Protein AF-A0A6I5NPD9-F1 (afdb_monomer)

Foldseek 3Di:
DDDDDDDDDDDDDPPDDPPPPPPPPQFDWAFAWWWDWDQKIKTWTWGHDPPDPPTFIWIWMAGPVVRDTPDIDGWDWDDDPFAIWTWDDDDNKIWIKGDGLDDFKIFIDINNHTPTMGGIPHHHHHPVPDD

Structure (mmCIF, N/CA/C/O backbone):
data_AF-A0A6I5NPD9-F1
#
_entry.id   AF-A0A6I5NPD9-F1
#
loop_
_atom_site.group_PDB
_a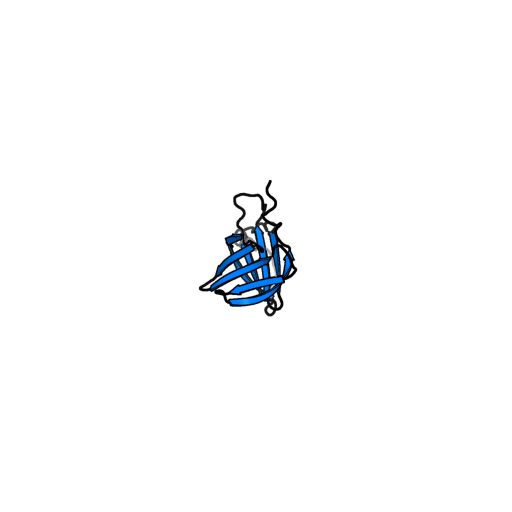tom_site.id
_atom_site.type_symbol
_atom_site.label_atom_id
_atom_site.label_alt_id
_atom_site.label_comp_id
_atom_site.label_asym_id
_atom_site.label_entity_id
_atom_site.label_seq_id
_atom_site.pdbx_PDB_ins_code
_atom_site.Cartn_x
_atom_site.Cartn_y
_atom_site.Cartn_z
_atom_site.occupancy
_atom_site.B_iso_or_equiv
_atom_site.auth_seq_id
_atom_site.auth_comp_id
_atom_site.auth_asym_id
_atom_site.auth_atom_id
_atom_site.pdbx_PDB_model_num
ATOM 1 N N . MET A 1 1 ? -71.960 -24.741 -29.678 1.00 44.25 1 MET A N 1
ATOM 2 C CA . MET A 1 1 ? -70.877 -25.319 -28.854 1.00 44.25 1 MET A CA 1
ATOM 3 C C . MET A 1 1 ? -70.051 -26.253 -29.737 1.00 44.25 1 MET A C 1
ATOM 5 O O . MET A 1 1 ? -70.477 -27.369 -29.977 1.00 44.25 1 MET A O 1
ATOM 9 N N . GLN A 1 2 ? -68.946 -25.762 -30.307 1.00 36.91 2 GLN A N 1
ATOM 10 C CA . GLN A 1 2 ? -67.960 -26.523 -31.093 1.00 36.91 2 GLN A CA 1
ATOM 11 C C . GLN A 1 2 ? -66.615 -25.784 -30.992 1.00 36.91 2 GLN A C 1
ATOM 13 O O . GLN A 1 2 ? -66.562 -24.566 -31.147 1.00 36.91 2 GLN A O 1
ATOM 18 N N . MET A 1 3 ? -65.565 -26.535 -30.664 1.00 39.72 3 MET A N 1
ATOM 19 C CA . MET A 1 3 ? -64.167 -26.103 -30.582 1.00 39.72 3 MET A CA 1
ATOM 20 C C . MET A 1 3 ? -63.555 -25.857 -31.970 1.00 39.72 3 MET A C 1
ATOM 22 O O . MET A 1 3 ? -64.023 -26.425 -32.954 1.00 39.72 3 MET A O 1
ATOM 26 N N . LYS A 1 4 ? -62.391 -25.180 -31.943 1.00 38.72 4 LYS A N 1
ATOM 27 C CA . LYS A 1 4 ? -61.241 -25.193 -32.880 1.00 38.72 4 LYS A CA 1
ATOM 28 C C . LYS A 1 4 ? -61.065 -23.898 -33.687 1.00 38.72 4 LYS A C 1
ATOM 30 O O . LYS A 1 4 ? -61.817 -23.649 -34.613 1.00 38.72 4 LYS A O 1
ATOM 35 N N . LEU A 1 5 ? -59.990 -23.149 -33.423 1.00 41.56 5 LEU A N 1
ATOM 36 C CA . LEU A 1 5 ? -58.728 -23.269 -34.174 1.00 41.56 5 LEU A CA 1
ATOM 37 C C . LEU A 1 5 ? -57.668 -22.316 -33.583 1.00 41.56 5 LEU A C 1
ATOM 39 O O . LEU A 1 5 ? -57.850 -21.106 -33.528 1.00 41.56 5 LEU A O 1
ATOM 43 N N . PHE A 1 6 ? -56.536 -22.881 -33.168 1.00 48.09 6 PHE A N 1
ATOM 44 C CA . PHE A 1 6 ? -55.282 -22.157 -32.971 1.00 48.09 6 PHE A CA 1
ATOM 45 C C . PHE A 1 6 ? -54.817 -21.540 -34.298 1.00 48.09 6 PHE A C 1
ATOM 47 O O . PHE A 1 6 ? -54.840 -22.251 -35.303 1.00 48.09 6 PHE A O 1
ATOM 54 N N . ARG A 1 7 ? -54.247 -20.324 -34.274 1.00 45.12 7 ARG A N 1
ATOM 55 C CA . ARG A 1 7 ? -52.850 -20.034 -34.690 1.00 45.12 7 ARG A CA 1
ATOM 56 C C . ARG A 1 7 ? -52.619 -18.550 -35.011 1.00 45.12 7 ARG A C 1
ATOM 58 O O . ARG A 1 7 ? -53.289 -17.995 -35.868 1.00 45.12 7 ARG A O 1
ATOM 65 N N . LYS A 1 8 ? -51.509 -18.046 -34.449 1.00 41.69 8 LYS A N 1
ATOM 66 C CA . LYS A 1 8 ? -50.652 -16.938 -34.919 1.00 41.69 8 LYS A CA 1
ATOM 67 C C . LYS A 1 8 ? -51.173 -15.510 -34.707 1.00 41.69 8 LYS A C 1
ATOM 69 O O . LYS A 1 8 ? -51.956 -15.015 -35.499 1.00 41.69 8 LYS A O 1
ATOM 74 N N . LEU A 1 9 ? -50.592 -14.819 -33.724 1.00 41.00 9 LEU A N 1
ATOM 75 C CA . LEU A 1 9 ? -49.727 -13.649 -33.951 1.00 41.00 9 LEU A CA 1
ATOM 76 C C . LEU A 1 9 ? -49.083 -13.265 -32.606 1.00 41.00 9 LEU A C 1
ATOM 78 O O . LEU A 1 9 ? -49.677 -12.579 -31.785 1.00 41.00 9 LEU A O 1
ATOM 82 N N . ALA A 1 10 ? -47.879 -13.766 -32.356 1.00 49.56 10 ALA A N 1
ATOM 83 C CA . ALA A 1 10 ? -47.027 -13.309 -31.265 1.00 49.56 10 ALA A CA 1
ATOM 84 C C . ALA A 1 10 ? -45.687 -12.963 -31.899 1.00 49.56 10 ALA A C 1
ATOM 86 O O . ALA A 1 10 ? -44.835 -13.833 -32.043 1.00 49.56 10 ALA A O 1
ATOM 87 N N . ILE A 1 11 ? -45.546 -11.732 -32.383 1.00 48.84 11 ILE A N 1
ATOM 88 C CA . ILE A 1 11 ? -44.248 -11.191 -32.772 1.00 48.84 11 ILE A CA 1
ATOM 89 C C . ILE A 1 11 ? -44.248 -9.706 -32.401 1.00 48.84 11 ILE A C 1
ATOM 91 O O . ILE A 1 11 ? -45.210 -8.995 -32.677 1.00 48.84 11 ILE A O 1
ATOM 95 N N . ILE A 1 12 ? -43.102 -9.277 -31.873 1.00 49.56 12 ILE A N 1
ATOM 96 C CA . ILE A 1 12 ? -42.622 -7.901 -31.713 1.00 49.56 12 ILE A CA 1
ATOM 97 C C . ILE A 1 12 ? -43.030 -7.214 -30.402 1.00 49.56 12 ILE A C 1
ATOM 99 O O . ILE A 1 12 ? -43.936 -6.395 -30.367 1.00 49.56 12 ILE A O 1
ATOM 103 N N . LEU A 1 13 ? -42.273 -7.504 -29.339 1.00 44.19 13 LEU A N 1
ATOM 104 C CA . LEU A 1 13 ? -41.867 -6.540 -28.303 1.00 44.19 13 LEU A CA 1
ATOM 105 C C . LEU A 1 13 ? -40.730 -7.183 -27.500 1.00 44.19 13 LEU A C 1
ATOM 107 O O . LEU A 1 13 ? -40.930 -7.805 -26.465 1.00 44.19 13 LEU A O 1
ATOM 111 N N . GLY A 1 14 ? -39.523 -7.122 -28.050 1.00 46.94 14 GLY A N 1
ATOM 112 C CA . GLY A 1 14 ? -38.351 -7.735 -27.435 1.00 46.94 14 GLY A CA 1
ATOM 113 C C . GLY A 1 14 ? -37.083 -7.266 -28.117 1.00 46.94 14 GLY A C 1
ATOM 114 O O . GLY A 1 14 ? -36.419 -8.063 -28.759 1.00 46.94 14 GLY A O 1
ATOM 115 N N . LEU A 1 15 ? -36.808 -5.962 -28.061 1.00 51.75 15 LEU A N 1
ATOM 116 C CA . LEU A 1 15 ? -35.545 -5.363 -28.507 1.00 51.75 15 LEU A CA 1
ATOM 117 C C . LEU A 1 15 ? -35.443 -3.930 -27.965 1.00 51.75 15 LEU A C 1
ATOM 119 O O . LEU A 1 15 ? -35.607 -2.966 -28.701 1.00 51.75 15 LEU A O 1
ATOM 123 N N . ALA A 1 16 ? -35.232 -3.790 -26.654 1.00 44.03 16 ALA A N 1
ATOM 124 C CA . ALA A 1 16 ? -34.807 -2.519 -26.054 1.00 44.03 16 ALA A CA 1
ATOM 125 C C . ALA A 1 16 ? -34.177 -2.696 -24.656 1.00 44.03 16 ALA A C 1
ATOM 127 O O . ALA A 1 16 ? -34.469 -1.927 -23.754 1.00 44.03 16 ALA A O 1
ATOM 128 N N . CYS A 1 17 ? -33.325 -3.703 -24.439 1.00 46.88 17 CYS A N 1
ATOM 129 C CA . CYS A 1 17 ? -32.517 -3.792 -23.210 1.00 46.88 17 CYS A CA 1
ATOM 130 C C . CYS A 1 17 ? -31.151 -4.418 -23.512 1.00 46.88 17 CYS A C 1
ATOM 132 O O . CYS A 1 17 ? -30.791 -5.443 -22.940 1.00 46.88 17 CYS A O 1
ATOM 134 N N . SER A 1 18 ? -30.392 -3.891 -24.474 1.00 47.38 18 SER A N 1
ATOM 135 C CA . SER A 1 18 ? -29.076 -4.476 -24.783 1.00 47.38 18 SER A CA 1
ATOM 136 C C . SER A 1 18 ? -28.098 -3.472 -25.375 1.00 47.38 18 SER A C 1
ATOM 138 O O . SER A 1 18 ? -27.590 -3.686 -26.467 1.00 47.38 18 SER A O 1
ATOM 140 N N . SER A 1 19 ? -27.814 -2.371 -24.682 1.00 44.66 19 SER A N 1
ATOM 141 C CA . SER A 1 19 ? -26.692 -1.514 -25.097 1.00 44.66 19 SER A CA 1
ATOM 142 C C . SER A 1 19 ? -26.241 -0.552 -24.007 1.00 44.66 19 SER A C 1
ATOM 144 O O . SER A 1 19 ? -26.187 0.644 -24.244 1.00 44.66 19 SER A O 1
ATOM 146 N N . LEU A 1 20 ? -25.927 -1.068 -22.815 1.00 43.66 20 LEU A N 1
ATOM 147 C CA . LEU A 1 20 ? -25.122 -0.364 -21.803 1.00 43.66 20 LEU A CA 1
ATOM 148 C C . LEU A 1 20 ? -24.416 -1.374 -20.882 1.00 43.66 20 LEU A C 1
ATOM 150 O O . LEU A 1 20 ? -24.316 -1.188 -19.678 1.00 43.66 20 LEU A O 1
ATOM 154 N N . VAL A 1 21 ? -23.897 -2.467 -21.448 1.00 47.50 21 VAL A N 1
ATOM 155 C CA . VAL A 1 21 ? -22.772 -3.149 -20.799 1.00 47.50 21 VAL A CA 1
ATOM 156 C C . VAL A 1 21 ? -21.550 -2.348 -21.219 1.00 47.50 21 VAL A C 1
ATOM 158 O O . VAL A 1 21 ? -20.957 -2.597 -22.267 1.00 47.50 21 VAL A O 1
ATOM 161 N N . VAL A 1 22 ? -21.255 -1.292 -20.457 1.00 48.41 22 VAL A N 1
ATOM 162 C CA . VAL A 1 22 ? -19.968 -0.604 -20.536 1.00 48.41 22 VAL A CA 1
ATOM 163 C C . VAL A 1 22 ? -18.924 -1.680 -20.286 1.00 48.41 22 VAL A C 1
ATOM 165 O O . VAL A 1 22 ? -18.833 -2.235 -19.194 1.00 48.41 22 VAL A O 1
ATOM 168 N N . ALA A 1 23 ? -18.207 -2.050 -21.341 1.00 47.34 23 ALA A N 1
ATOM 169 C CA . ALA A 1 23 ? -17.085 -2.956 -21.254 1.00 47.34 23 ALA A CA 1
ATOM 170 C C . ALA A 1 23 ? -16.011 -2.275 -20.399 1.00 47.34 23 ALA A C 1
ATOM 172 O O . ALA A 1 23 ? -15.181 -1.532 -20.922 1.00 47.34 23 ALA A O 1
ATOM 173 N N . ASN A 1 24 ? -16.018 -2.528 -19.090 1.00 47.88 24 ASN A N 1
ATOM 174 C CA . ASN A 1 24 ? -14.799 -2.435 -18.304 1.00 47.88 24 ASN A CA 1
ATOM 175 C C . ASN A 1 24 ? -13.858 -3.476 -18.905 1.00 47.88 24 ASN A C 1
ATOM 177 O O . ASN A 1 24 ? -13.941 -4.664 -18.597 1.00 47.88 24 ASN A O 1
ATOM 181 N N . ARG A 1 25 ? -13.011 -3.048 -19.846 1.00 54.16 25 ARG A N 1
ATOM 182 C CA . ARG A 1 25 ? -11.840 -3.835 -20.213 1.00 54.16 25 ARG A CA 1
ATOM 183 C C . ARG A 1 25 ? -11.054 -3.968 -18.918 1.00 54.16 25 ARG A C 1
ATOM 185 O O . ARG A 1 25 ? -10.566 -2.963 -18.414 1.00 54.16 25 ARG A O 1
ATOM 192 N N . ALA A 1 26 ? -11.028 -5.170 -18.348 1.00 58.88 26 ALA A N 1
ATOM 193 C CA . ALA A 1 26 ? -10.138 -5.475 -17.244 1.00 58.88 26 ALA A CA 1
ATOM 194 C C . ALA A 1 26 ? -8.720 -5.210 -17.758 1.00 58.88 26 ALA A C 1
ATOM 196 O O . ALA A 1 26 ? -8.198 -5.969 -18.576 1.00 58.88 26 ALA A O 1
ATOM 197 N N . ASN A 1 27 ? -8.154 -4.065 -17.385 1.00 69.19 27 ASN A N 1
ATOM 198 C CA . ASN A 1 27 ? -6.742 -3.819 -17.596 1.00 69.19 27 ASN A CA 1
ATOM 199 C C . ASN A 1 27 ? -6.001 -4.726 -16.614 1.00 69.19 27 ASN A C 1
ATOM 201 O O . ASN A 1 27 ? -6.458 -4.915 -15.488 1.00 69.19 27 ASN A O 1
ATOM 205 N N . ALA A 1 28 ? -4.901 -5.331 -17.056 1.00 82.00 28 ALA A N 1
ATOM 206 C CA . ALA A 1 28 ? -4.056 -6.088 -16.146 1.00 82.00 28 ALA A CA 1
ATOM 207 C C . ALA A 1 28 ? -3.561 -5.148 -15.037 1.00 82.00 28 ALA A C 1
ATOM 209 O O . ALA A 1 28 ? -3.115 -4.038 -15.331 1.00 82.00 28 ALA A O 1
ATOM 210 N N . GLU A 1 29 ? -3.673 -5.582 -13.785 1.00 89.25 29 GLU A N 1
ATOM 211 C CA . GLU A 1 29 ? -3.092 -4.881 -12.644 1.00 89.25 29 GLU A CA 1
ATOM 212 C C . GLU A 1 29 ? -1.637 -5.322 -12.492 1.00 89.25 29 GLU A C 1
ATOM 214 O O . GLU A 1 29 ? -1.338 -6.518 -12.462 1.00 89.25 29 GLU A O 1
ATOM 219 N N . PHE A 1 30 ? -0.732 -4.355 -12.385 1.00 90.12 30 PHE A N 1
ATOM 220 C CA . PHE A 1 30 ? 0.682 -4.596 -12.135 1.00 90.12 30 PHE A CA 1
ATOM 221 C C . PHE A 1 30 ? 0.991 -4.213 -10.696 1.00 90.12 30 PHE A C 1
ATOM 223 O O . PHE A 1 30 ? 1.063 -3.028 -10.366 1.00 90.12 30 PHE A O 1
ATOM 230 N N . THR A 1 31 ? 1.142 -5.220 -9.835 1.00 92.44 31 THR A N 1
ATOM 231 C CA . THR A 1 31 ? 1.510 -5.015 -8.432 1.00 92.44 31 THR A CA 1
ATOM 232 C C . THR A 1 31 ? 2.953 -4.547 -8.322 1.00 92.44 31 THR A C 1
ATOM 234 O O . THR A 1 31 ? 3.881 -5.158 -8.845 1.00 92.44 31 THR A O 1
ATOM 237 N N . ILE A 1 32 ? 3.109 -3.451 -7.597 1.00 91.94 32 ILE A N 1
ATOM 238 C CA . ILE A 1 32 ? 4.352 -2.735 -7.341 1.00 91.94 32 ILE A CA 1
ATOM 239 C C . ILE A 1 32 ? 4.860 -3.077 -5.943 1.00 91.94 32 ILE A C 1
ATOM 241 O O . ILE A 1 32 ? 6.045 -3.341 -5.746 1.00 91.94 32 ILE A O 1
ATOM 245 N N . ALA A 1 33 ? 3.949 -3.123 -4.974 1.00 93.69 33 ALA A N 1
ATOM 246 C CA . ALA A 1 33 ? 4.258 -3.530 -3.618 1.00 93.69 33 ALA A CA 1
ATOM 247 C C . ALA A 1 33 ? 3.042 -4.196 -2.971 1.00 93.69 33 ALA A C 1
ATOM 249 O O . ALA A 1 33 ? 1.900 -3.852 -3.281 1.00 93.69 33 ALA A O 1
ATOM 250 N N . TYR A 1 34 ? 3.285 -5.147 -2.074 1.00 95.06 34 TYR A N 1
ATOM 251 C CA . TYR A 1 34 ? 2.224 -5.854 -1.365 1.00 95.06 34 TYR A CA 1
ATOM 252 C C . TYR A 1 34 ? 2.616 -6.094 0.087 1.00 95.06 34 TYR A C 1
ATOM 254 O O . TYR A 1 34 ? 3.721 -6.565 0.358 1.00 95.06 34 TYR A O 1
ATOM 262 N N . CYS A 1 35 ? 1.691 -5.793 0.992 1.00 96.50 35 CYS A N 1
ATOM 263 C CA . CYS A 1 35 ? 1.794 -5.993 2.431 1.00 96.50 35 CYS A CA 1
ATOM 264 C C . CYS A 1 35 ? 0.667 -6.925 2.891 1.00 96.50 35 CYS A C 1
ATOM 266 O O . CYS A 1 35 ? -0.505 -6.586 2.723 1.00 96.50 35 CYS A O 1
ATOM 268 N N . ASP A 1 36 ? 1.026 -8.083 3.447 1.00 95.56 36 ASP A N 1
ATOM 269 C CA . ASP A 1 36 ? 0.105 -9.030 4.081 1.00 95.56 36 ASP A CA 1
ATOM 270 C C . ASP A 1 36 ? 0.176 -8.852 5.600 1.00 95.56 36 ASP A C 1
ATOM 272 O O . ASP A 1 36 ? 1.090 -9.361 6.251 1.00 95.56 36 ASP A O 1
ATOM 276 N N . ALA A 1 37 ? -0.745 -8.076 6.162 1.00 94.44 37 ALA A N 1
ATOM 277 C CA . ALA A 1 37 ? -0.857 -7.882 7.601 1.00 94.44 37 ALA A CA 1
ATOM 278 C C . ALA A 1 37 ? -1.894 -8.832 8.213 1.00 94.44 37 ALA A C 1
ATOM 280 O O . ALA A 1 37 ? -2.543 -9.628 7.522 1.00 94.44 37 ALA A O 1
ATOM 281 N N . GLU A 1 38 ? -1.996 -8.812 9.540 1.00 92.06 38 GLU A N 1
ATOM 282 C CA . GLU A 1 38 ? -2.876 -9.731 10.262 1.00 92.06 38 GLU A CA 1
ATOM 283 C C . GLU A 1 38 ? -4.345 -9.462 9.920 1.00 92.06 38 GLU A C 1
ATOM 285 O O . GLU A 1 38 ? -5.066 -10.379 9.525 1.00 92.06 38 GLU A O 1
ATOM 290 N N . ASN A 1 39 ? -4.767 -8.198 10.008 1.00 94.00 39 ASN A N 1
ATOM 291 C CA . ASN A 1 39 ? -6.164 -7.801 9.827 1.00 94.00 39 ASN A CA 1
ATOM 292 C C . ASN A 1 39 ? -6.422 -7.191 8.448 1.00 94.00 39 ASN A C 1
ATOM 294 O O . ASN A 1 39 ? -7.553 -7.191 7.962 1.00 94.00 39 ASN A O 1
ATOM 298 N N . THR A 1 40 ? -5.373 -6.694 7.797 1.00 95.62 40 THR A N 1
ATOM 299 C CA . THR A 1 40 ? -5.465 -6.029 6.500 1.00 95.62 40 THR A CA 1
ATOM 300 C C . THR A 1 40 ? -4.501 -6.599 5.473 1.00 95.62 40 THR A C 1
ATOM 302 O O . THR A 1 40 ? -3.484 -7.204 5.795 1.00 95.62 40 THR A O 1
ATOM 305 N N . ALA A 1 41 ? -4.806 -6.376 4.200 1.00 95.56 41 ALA A N 1
ATOM 306 C CA . ALA A 1 41 ? -3.818 -6.481 3.137 1.00 95.56 41 ALA A CA 1
ATOM 307 C C . ALA A 1 41 ? -3.791 -5.181 2.337 1.00 95.56 41 ALA A C 1
ATOM 309 O O . ALA A 1 41 ? -4.835 -4.573 2.087 1.00 95.56 41 ALA A O 1
ATOM 310 N N . ALA A 1 42 ? -2.604 -4.759 1.915 1.00 96.38 42 ALA A N 1
ATOM 311 C CA . ALA A 1 42 ? -2.425 -3.567 1.101 1.00 96.38 42 ALA A CA 1
ATOM 312 C C . ALA A 1 42 ? -1.702 -3.918 -0.200 1.00 96.38 42 ALA A C 1
ATOM 314 O O . ALA A 1 42 ? -0.603 -4.470 -0.181 1.00 96.38 42 ALA A O 1
ATOM 315 N N . ASN A 1 43 ? -2.314 -3.573 -1.332 1.00 96.06 43 ASN A N 1
ATOM 316 C CA . ASN A 1 43 ? -1.740 -3.733 -2.665 1.00 96.06 43 ASN A CA 1
ATOM 317 C C . ASN A 1 43 ? -1.509 -2.354 -3.282 1.00 96.06 43 ASN A C 1
ATOM 319 O O . ASN A 1 43 ? -2.454 -1.581 -3.444 1.00 96.06 43 ASN A O 1
ATOM 323 N N . VAL A 1 44 ? -0.271 -2.067 -3.664 1.00 95.62 44 VAL A N 1
ATOM 324 C CA . VAL A 1 44 ? 0.085 -0.899 -4.468 1.00 95.62 44 VAL A CA 1
ATOM 325 C C . VAL A 1 44 ? 0.278 -1.370 -5.896 1.00 95.62 44 VAL A C 1
ATOM 327 O O . VAL A 1 44 ? 1.053 -2.294 -6.139 1.00 95.62 44 VAL A O 1
ATOM 330 N N . PHE A 1 45 ? -0.423 -0.759 -6.843 1.00 94.00 45 PHE A N 1
ATOM 331 C CA . PHE A 1 45 ? -0.460 -1.247 -8.217 1.00 94.00 45 PHE A CA 1
ATOM 332 C C . PHE A 1 45 ? -0.683 -0.128 -9.233 1.00 94.00 45 PHE A C 1
ATOM 334 O O . PHE A 1 45 ? -1.012 1.009 -8.892 1.00 94.00 45 PHE A O 1
ATOM 341 N N . ARG A 1 46 ? -0.490 -0.480 -10.501 1.00 92.38 46 ARG A N 1
ATOM 342 C CA . ARG A 1 46 ? -0.791 0.333 -11.678 1.00 92.38 46 ARG A CA 1
ATOM 343 C C . ARG A 1 46 ? -1.745 -0.428 -12.593 1.00 92.38 46 ARG A C 1
ATOM 345 O O . ARG A 1 46 ? -1.612 -1.642 -12.746 1.00 92.38 46 ARG A O 1
ATOM 352 N N . ASP A 1 47 ? -2.697 0.281 -13.193 1.00 88.69 47 ASP A N 1
ATOM 353 C CA . ASP A 1 47 ? -3.570 -0.291 -14.220 1.00 88.69 47 ASP A CA 1
ATOM 354 C C . ASP A 1 47 ? -2.876 -0.242 -15.585 1.00 88.69 47 ASP A C 1
ATOM 356 O O . ASP A 1 47 ? -2.361 0.805 -15.994 1.00 88.69 47 ASP A O 1
ATOM 360 N N . GLY A 1 48 ? -2.929 -1.348 -16.326 1.00 83.75 48 GLY A N 1
ATOM 361 C CA . GLY A 1 48 ? -2.338 -1.429 -17.660 1.00 83.75 48 GLY A CA 1
ATOM 362 C C . GLY A 1 48 ? -0.813 -1.324 -17.623 1.00 83.75 48 GLY A C 1
ATOM 363 O O . GLY A 1 48 ? -0.197 -1.608 -16.610 1.00 83.75 48 GLY A O 1
ATOM 364 N N . ASP A 1 49 ? -0.190 -0.942 -18.734 1.00 79.50 49 ASP A N 1
ATOM 365 C CA . ASP A 1 49 ? 1.273 -0.898 -18.845 1.00 79.50 49 ASP A CA 1
ATOM 366 C C . ASP A 1 49 ? 1.912 0.038 -17.786 1.00 79.50 49 ASP A C 1
ATOM 368 O O . ASP A 1 49 ? 1.671 1.251 -17.840 1.00 79.50 49 ASP A O 1
ATOM 372 N N . PRO A 1 50 ? 2.722 -0.483 -16.837 1.00 75.31 50 PRO A N 1
ATOM 373 C CA . PRO A 1 50 ? 3.315 0.315 -15.765 1.00 75.31 50 PRO A CA 1
ATOM 374 C C . PRO A 1 50 ? 4.370 1.314 -16.262 1.00 75.31 50 PRO A C 1
ATOM 376 O O . PRO A 1 50 ? 4.682 2.259 -15.537 1.00 75.31 50 PRO A O 1
ATOM 379 N N . GLU A 1 51 ? 4.901 1.139 -17.477 1.00 75.56 51 GLU A N 1
ATOM 380 C CA . GLU A 1 51 ? 5.829 2.083 -18.115 1.00 75.56 51 GLU A CA 1
ATOM 381 C C . GLU A 1 51 ? 5.094 3.207 -18.863 1.00 75.56 51 GLU A C 1
ATOM 383 O O . GLU A 1 51 ? 5.705 4.181 -19.312 1.00 75.56 51 GLU A O 1
ATOM 388 N N . SER A 1 52 ? 3.764 3.114 -18.982 1.00 78.69 52 SER A N 1
ATOM 389 C CA . SER A 1 52 ? 2.961 4.144 -19.627 1.00 78.69 52 SER A CA 1
ATOM 390 C C . SER A 1 52 ? 2.941 5.429 -18.790 1.00 78.69 52 SER A C 1
ATOM 392 O O . SER A 1 52 ? 2.613 5.382 -17.601 1.00 78.69 52 SER A O 1
ATOM 394 N N . PRO A 1 53 ? 3.164 6.611 -19.398 1.00 70.19 53 PRO A N 1
ATOM 395 C CA . PRO A 1 53 ? 3.155 7.888 -18.679 1.00 70.19 53 PRO A CA 1
ATOM 396 C C . PRO A 1 53 ? 1.796 8.236 -18.051 1.00 70.19 53 PRO A C 1
ATOM 398 O O . PRO A 1 53 ? 1.732 9.097 -17.180 1.00 70.19 53 PRO A O 1
ATOM 401 N N . ASN A 1 54 ? 0.716 7.573 -18.481 1.00 76.38 54 ASN A N 1
ATOM 402 C CA . ASN A 1 54 ? -0.639 7.789 -17.971 1.00 76.38 54 ASN A CA 1
ATOM 403 C C . ASN A 1 54 ? -1.080 6.733 -16.948 1.00 76.38 54 ASN A C 1
ATOM 405 O O . ASN A 1 54 ? -2.218 6.786 -16.485 1.00 76.38 54 ASN A O 1
ATOM 409 N N . SER A 1 55 ? -0.237 5.746 -16.633 1.00 83.75 55 SER A N 1
ATOM 410 C CA . SER A 1 55 ? -0.601 4.735 -15.647 1.00 83.75 55 SER A CA 1
ATOM 41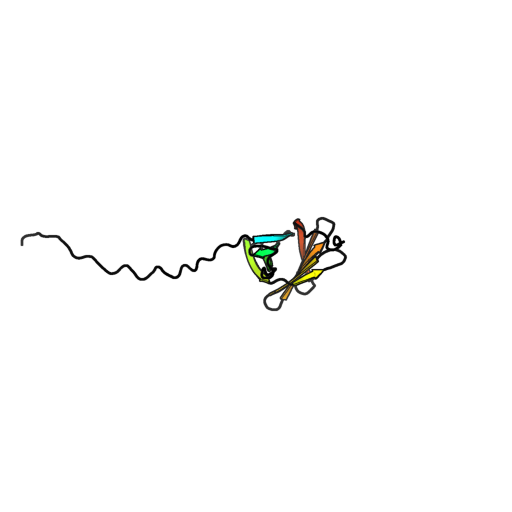1 C C . SER A 1 55 ? -0.552 5.361 -14.256 1.00 83.75 55 SER A C 1
ATOM 413 O O . SER A 1 55 ? 0.511 5.764 -13.793 1.00 83.75 55 SER A O 1
ATOM 415 N N . GLU A 1 56 ? -1.699 5.501 -13.595 1.00 90.88 56 GLU A N 1
ATOM 416 C CA . GLU A 1 56 ? -1.795 6.082 -12.255 1.00 90.88 56 GLU A CA 1
ATOM 417 C C . GLU A 1 56 ? -1.431 5.041 -11.191 1.00 90.88 56 GLU A C 1
ATOM 419 O O . GLU A 1 56 ? -1.897 3.901 -11.238 1.00 90.88 56 GLU A O 1
ATOM 424 N N . LEU A 1 57 ? -0.604 5.438 -10.221 1.00 93.06 57 LEU A N 1
ATOM 425 C CA . LEU A 1 57 ? -0.310 4.605 -9.061 1.00 93.06 57 LEU A CA 1
ATOM 426 C C . LEU A 1 57 ? -1.514 4.600 -8.124 1.00 93.06 57 LEU A C 1
ATOM 428 O O . LEU A 1 57 ? -2.033 5.659 -7.776 1.00 93.06 57 LEU A O 1
ATOM 432 N N . LYS A 1 58 ? -1.929 3.418 -7.682 1.00 94.81 58 LYS A N 1
ATOM 433 C CA . LYS A 1 58 ? -3.060 3.241 -6.776 1.00 94.81 58 LYS A CA 1
ATOM 434 C C . LYS A 1 58 ? -2.665 2.407 -5.578 1.00 94.81 58 LYS A C 1
ATOM 436 O O . LYS A 1 58 ? -1.793 1.545 -5.669 1.00 94.81 58 LYS A O 1
ATOM 441 N N . ILE A 1 59 ? -3.358 2.641 -4.474 1.00 95.94 59 ILE A N 1
ATOM 442 C CA . ILE A 1 59 ? -3.341 1.773 -3.305 1.00 95.94 59 ILE A CA 1
ATOM 443 C C . ILE A 1 59 ? -4.733 1.182 -3.123 1.00 95.94 59 ILE A C 1
ATOM 445 O O . ILE A 1 59 ? -5.752 1.857 -3.297 1.00 95.94 59 ILE A O 1
ATOM 449 N N . ARG A 1 60 ? -4.769 -0.106 -2.800 1.00 95.62 60 ARG A N 1
ATOM 450 C CA . ARG A 1 60 ? -5.976 -0.824 -2.420 1.00 95.62 60 ARG A CA 1
ATOM 451 C C . ARG A 1 60 ? -5.771 -1.462 -1.060 1.00 95.62 60 ARG A C 1
ATOM 453 O O . ARG A 1 60 ? -4.809 -2.208 -0.886 1.00 95.62 60 ARG A O 1
ATOM 460 N N . LEU A 1 61 ? -6.689 -1.185 -0.140 1.00 95.56 61 LEU A N 1
ATOM 461 C CA . LEU A 1 61 ? -6.721 -1.799 1.182 1.00 95.56 61 LEU A CA 1
ATOM 462 C C . LEU A 1 61 ? -7.895 -2.769 1.271 1.00 95.56 61 LEU A C 1
ATOM 464 O O . LEU A 1 61 ? -9.027 -2.448 0.889 1.00 95.56 61 LEU A O 1
ATOM 468 N N . TYR A 1 62 ? -7.587 -3.953 1.775 1.00 95.31 62 TYR A N 1
ATOM 469 C CA . TYR A 1 62 ? -8.515 -5.045 2.002 1.00 95.31 62 TYR A CA 1
ATOM 470 C C . TYR A 1 62 ? -8.631 -5.282 3.502 1.00 95.31 62 TYR A C 1
ATOM 472 O O . TYR A 1 62 ? -7.611 -5.374 4.187 1.00 95.31 62 TYR A O 1
ATOM 480 N N . ASP A 1 63 ? -9.858 -5.408 3.989 1.00 93.06 63 ASP A N 1
ATOM 481 C CA . ASP A 1 63 ? -10.148 -5.935 5.317 1.00 93.06 63 ASP A CA 1
ATOM 482 C C . ASP A 1 63 ? -10.260 -7.462 5.214 1.00 93.06 63 ASP A C 1
ATOM 484 O O . ASP A 1 63 ? -11.023 -7.974 4.388 1.00 93.06 63 ASP A O 1
ATOM 488 N N . ARG A 1 64 ? -9.465 -8.199 5.999 1.00 90.31 64 ARG A N 1
ATOM 489 C CA . ARG A 1 64 ? -9.470 -9.671 5.972 1.00 90.31 64 ARG A CA 1
ATOM 490 C C . ARG A 1 64 ? -10.609 -10.273 6.787 1.00 90.31 64 ARG A C 1
ATOM 492 O O . ARG A 1 64 ? -11.020 -11.386 6.481 1.00 90.31 64 ARG A O 1
ATOM 499 N N . GLY A 1 65 ? -11.094 -9.577 7.813 1.00 89.56 65 GLY A N 1
ATOM 500 C CA . GLY A 1 65 ? -12.200 -10.050 8.642 1.00 89.56 65 GLY A CA 1
ATOM 501 C C . GLY A 1 65 ? -13.521 -10.018 7.882 1.00 89.56 65 GLY A C 1
ATOM 502 O O . GLY A 1 65 ? -14.294 -10.973 7.946 1.00 89.56 65 GLY A O 1
ATOM 503 N N . ASP A 1 66 ? -13.732 -8.949 7.118 1.00 87.19 66 ASP A N 1
ATOM 504 C CA . ASP A 1 66 ? -14.946 -8.742 6.329 1.00 87.19 66 ASP A CA 1
ATOM 505 C C . ASP A 1 66 ? -14.811 -9.207 4.865 1.00 87.19 66 ASP A C 1
ATOM 507 O O . ASP A 1 66 ? -15.800 -9.229 4.133 1.00 87.19 66 ASP A O 1
ATOM 511 N N . GLU A 1 67 ? -13.603 -9.581 4.425 1.00 88.31 67 GLU A N 1
ATOM 512 C CA . GLU A 1 67 ? -13.267 -9.969 3.042 1.00 88.31 67 GLU A CA 1
ATOM 513 C C . GLU A 1 67 ? -13.640 -8.901 1.989 1.00 88.31 67 GLU A C 1
ATOM 515 O O . GLU A 1 67 ? -13.972 -9.208 0.839 1.00 88.31 67 GLU A O 1
ATOM 520 N N . VAL A 1 68 ? -13.572 -7.618 2.360 1.00 89.69 68 VAL A N 1
ATOM 521 C CA . VAL A 1 68 ? -13.958 -6.496 1.490 1.00 89.69 68 VAL A CA 1
ATOM 522 C C . VAL A 1 68 ? -12.801 -5.558 1.181 1.00 89.69 68 VAL A C 1
ATOM 524 O O . VAL A 1 68 ? -11.945 -5.260 2.012 1.00 89.69 68 VAL A O 1
ATOM 527 N N . VAL A 1 6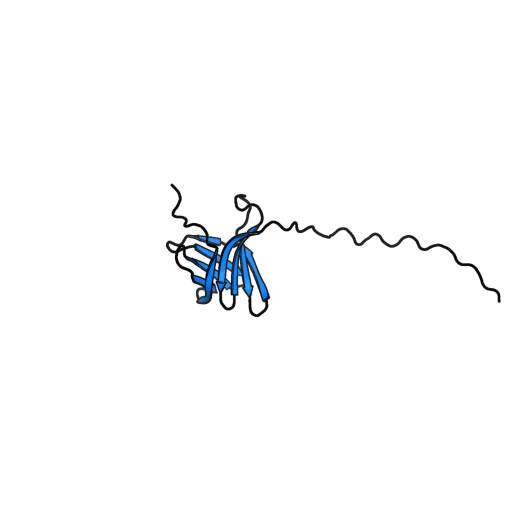9 ? -12.825 -5.005 -0.031 1.00 89.56 69 VAL A N 1
ATOM 528 C CA . VAL A 1 69 ? -12.041 -3.815 -0.368 1.00 89.56 69 VAL A CA 1
ATOM 529 C C . VAL A 1 69 ? -12.767 -2.600 0.190 1.00 89.56 69 VAL A C 1
ATOM 531 O O . VAL A 1 69 ? -13.836 -2.244 -0.306 1.00 89.56 69 VAL A O 1
ATOM 534 N N . PHE A 1 70 ? -12.178 -1.935 1.180 1.00 89.69 70 PHE A N 1
ATOM 535 C CA . PHE A 1 70 ? -12.748 -0.700 1.726 1.00 89.69 70 PHE A CA 1
ATOM 536 C C . PHE A 1 70 ? -12.123 0.562 1.120 1.00 89.69 70 PHE A C 1
ATOM 538 O O . PHE A 1 70 ? -12.666 1.654 1.276 1.00 89.69 70 PHE A O 1
ATOM 545 N N . LEU A 1 71 ? -11.006 0.423 0.399 1.00 90.12 71 LEU A N 1
ATOM 546 C CA . LEU A 1 71 ? -10.310 1.539 -0.230 1.00 90.12 71 LEU A CA 1
ATOM 547 C C . LEU A 1 71 ? -9.666 1.096 -1.544 1.00 90.12 71 LEU A C 1
ATOM 549 O O . LEU A 1 71 ? -8.944 0.105 -1.595 1.00 90.12 71 LEU A O 1
ATOM 553 N N . THR A 1 72 ? -9.919 1.837 -2.621 1.00 94.19 72 THR A N 1
ATOM 554 C CA . THR A 1 72 ? -9.102 1.829 -3.842 1.00 94.19 72 THR A CA 1
ATOM 555 C C . THR A 1 72 ? -9.041 3.256 -4.353 1.00 94.19 72 THR A C 1
ATOM 557 O O . THR A 1 72 ? -10.066 3.810 -4.750 1.00 94.19 72 THR A O 1
ATOM 560 N N . SER A 1 73 ? -7.861 3.859 -4.333 1.0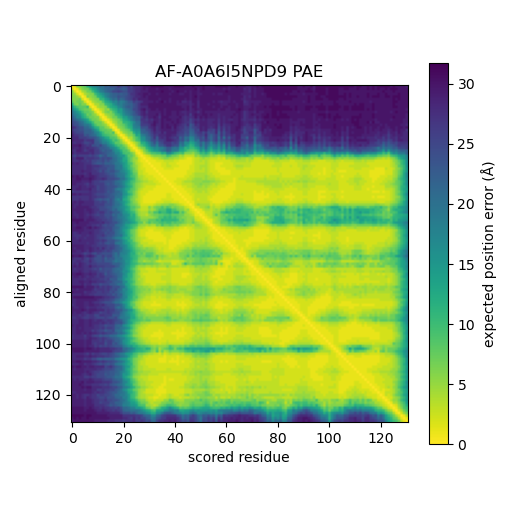0 93.38 73 SER A N 1
ATOM 561 C CA . SER A 1 73 ? -7.691 5.258 -4.720 1.00 93.38 73 SER A CA 1
ATOM 562 C C . SER A 1 73 ? -6.308 5.505 -5.315 1.00 93.38 73 SER A C 1
ATOM 564 O O . SER A 1 73 ? -5.402 4.687 -5.115 1.00 93.38 73 SER A O 1
ATOM 566 N N . PRO A 1 74 ? -6.119 6.640 -6.007 1.00 95.00 74 PRO A N 1
ATOM 567 C CA . PRO A 1 74 ? -4.789 7.123 -6.350 1.00 95.00 74 PRO A CA 1
ATOM 568 C C . PRO A 1 74 ? -3.894 7.181 -5.110 1.00 95.00 74 PRO A C 1
ATOM 570 O O . PRO A 1 74 ? -4.374 7.474 -4.011 1.00 95.00 74 PRO A O 1
ATOM 573 N N . ALA A 1 75 ? -2.610 6.894 -5.295 1.00 95.38 75 ALA A N 1
ATOM 574 C CA . ALA A 1 75 ? -1.601 6.935 -4.250 1.00 95.38 75 ALA A CA 1
ATOM 575 C C . ALA A 1 75 ? -0.444 7.852 -4.651 1.00 95.38 75 ALA A C 1
ATOM 577 O O . ALA A 1 75 ? 0.011 7.854 -5.797 1.00 95.38 75 ALA A O 1
ATOM 578 N N . ILE A 1 76 ? 0.067 8.599 -3.680 1.00 95.38 7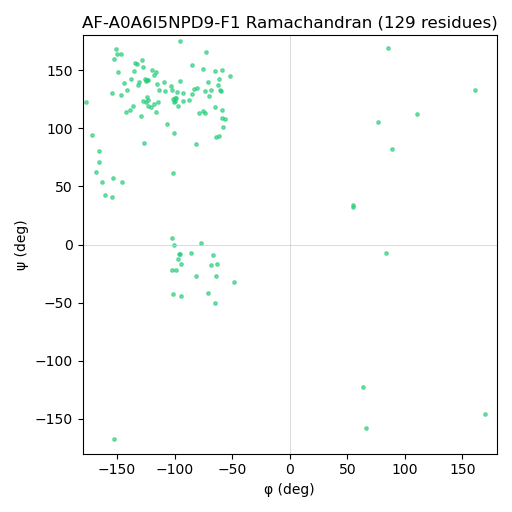6 ILE A N 1
ATOM 579 C CA . ILE A 1 76 ? 1.300 9.369 -3.794 1.00 95.38 76 ILE A CA 1
ATOM 580 C C . ILE A 1 76 ? 2.435 8.483 -3.290 1.00 95.38 76 ILE A C 1
ATOM 582 O O . ILE A 1 76 ? 2.345 7.899 -2.213 1.00 95.38 76 ILE A O 1
ATOM 586 N N . ARG A 1 77 ? 3.507 8.373 -4.079 1.00 94.19 77 ARG A N 1
ATOM 587 C CA . ARG A 1 77 ? 4.732 7.681 -3.672 1.00 94.19 77 ARG A CA 1
ATOM 588 C C . ARG A 1 77 ? 5.776 8.689 -3.224 1.00 94.19 77 ARG A C 1
ATOM 590 O O . ARG A 1 77 ? 6.200 9.525 -4.021 1.00 94.19 77 ARG A O 1
ATOM 597 N N . GLU A 1 78 ? 6.262 8.528 -2.003 1.00 93.12 78 GLU A N 1
ATOM 598 C CA . GLU A 1 78 ? 7.343 9.327 -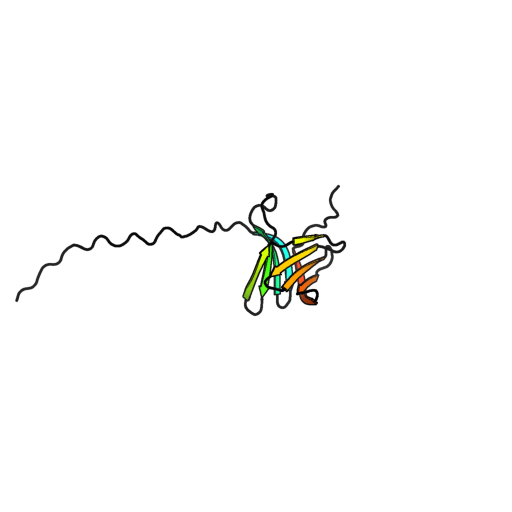1.436 1.00 93.12 78 GLU A CA 1
ATOM 599 C C . GLU A 1 78 ? 8.546 8.428 -1.115 1.00 93.12 78 GLU A C 1
ATOM 601 O O . GLU A 1 78 ? 8.422 7.475 -0.337 1.00 93.12 78 GLU A O 1
ATOM 606 N N . PRO A 1 79 ? 9.722 8.694 -1.713 1.00 87.31 79 PRO A N 1
ATOM 607 C CA . PRO A 1 79 ? 10.948 7.992 -1.358 1.00 87.31 79 PRO A CA 1
ATOM 608 C C . PRO A 1 79 ? 11.329 8.244 0.104 1.00 87.31 79 PRO A C 1
ATOM 610 O O . PRO A 1 79 ? 11.313 9.382 0.573 1.00 87.31 79 PRO A O 1
ATOM 613 N N . ASN A 1 80 ? 11.745 7.192 0.802 1.00 86.25 80 ASN A N 1
ATOM 614 C CA . ASN A 1 80 ? 12.304 7.249 2.147 1.00 86.25 80 ASN A CA 1
ATOM 615 C C . ASN A 1 80 ? 13.694 6.574 2.122 1.00 86.25 80 ASN A C 1
ATOM 617 O O . ASN A 1 80 ? 13.860 5.568 1.432 1.00 86.25 80 ASN A O 1
ATOM 621 N N . PRO A 1 81 ? 14.715 7.072 2.847 1.00 86.31 81 PRO A N 1
ATOM 622 C CA . PRO A 1 81 ? 16.011 6.390 2.932 1.00 86.31 81 PRO A CA 1
ATOM 623 C C . PRO A 1 81 ? 15.915 4.887 3.255 1.00 86.31 81 PRO A C 1
ATOM 625 O O . PRO A 1 81 ? 16.722 4.091 2.776 1.00 86.31 81 PRO A O 1
ATOM 628 N N . GLU A 1 82 ? 14.906 4.491 4.026 1.00 89.69 82 GLU A N 1
ATOM 629 C CA . GLU A 1 82 ? 14.688 3.117 4.467 1.00 89.69 82 GLU A CA 1
ATOM 630 C C . GLU A 1 82 ? 13.694 2.341 3.594 1.00 89.69 82 GLU A C 1
ATOM 632 O O . GLU A 1 82 ? 13.582 1.133 3.771 1.00 89.69 82 GLU A O 1
ATOM 637 N N . GLY A 1 83 ? 13.000 2.974 2.639 1.00 91.94 83 GLY A N 1
ATOM 638 C CA . GLY A 1 83 ? 11.930 2.337 1.864 1.00 91.94 83 GLY A CA 1
ATOM 639 C C . GLY A 1 83 ? 11.105 3.289 1.005 1.00 91.94 83 GLY A C 1
ATOM 640 O O . GLY A 1 83 ? 11.591 4.302 0.509 1.00 91.94 83 GLY A O 1
ATOM 641 N N . TYR A 1 84 ? 9.820 2.984 0.869 1.00 93.88 84 TYR A N 1
ATOM 642 C CA . TYR A 1 84 ? 8.848 3.859 0.220 1.00 93.88 84 TYR A CA 1
ATOM 643 C C . TYR A 1 84 ? 7.612 4.025 1.091 1.00 93.88 84 TYR A C 1
ATOM 645 O O . TYR A 1 84 ? 7.119 3.058 1.676 1.00 93.88 84 TYR A O 1
ATOM 653 N N . ASN A 1 85 ? 7.107 5.254 1.128 1.00 96.00 85 ASN A N 1
ATOM 654 C CA . ASN A 1 85 ? 5.786 5.567 1.644 1.00 96.00 85 ASN A CA 1
ATOM 655 C C . ASN A 1 85 ? 4.809 5.674 0.472 1.00 96.00 85 ASN A C 1
ATOM 657 O O . ASN A 1 85 ? 5.075 6.383 -0.502 1.00 96.00 85 ASN A O 1
ATOM 661 N N . TYR A 1 86 ? 3.672 4.999 0.589 1.00 96.50 86 TYR A N 1
ATOM 662 C CA . TYR A 1 86 ? 2.541 5.132 -0.320 1.00 96.50 86 TYR A CA 1
ATOM 663 C C . TYR A 1 86 ? 1.373 5.695 0.464 1.00 96.50 86 TYR A C 1
ATOM 665 O O . TYR A 1 86 ? 0.881 5.037 1.380 1.00 96.50 86 TYR A O 1
ATOM 673 N N . SER A 1 87 ? 0.948 6.906 0.130 1.00 96.88 87 SER A N 1
ATOM 674 C CA . SER A 1 87 ? -0.101 7.598 0.866 1.00 96.88 87 SER A CA 1
ATOM 675 C C . SER A 1 87 ? -1.302 7.917 -0.007 1.00 96.88 87 SER A C 1
ATOM 677 O O . SER A 1 87 ? -1.187 8.129 -1.215 1.00 96.88 87 SER A O 1
ATOM 679 N N . ASN A 1 88 ? -2.475 7.956 0.609 1.00 95.06 88 ASN A N 1
ATOM 680 C CA . ASN A 1 88 ? -3.680 8.482 -0.008 1.00 95.06 88 ASN A CA 1
ATOM 681 C C . ASN A 1 88 ? -4.573 9.148 1.042 1.00 95.06 88 ASN A C 1
ATOM 683 O O . ASN A 1 88 ? -4.448 8.907 2.243 1.00 95.06 88 ASN A O 1
ATOM 687 N N . GLU A 1 89 ? -5.523 9.945 0.566 1.00 92.12 89 GLU A N 1
ATOM 688 C CA . GLU A 1 89 ? -6.619 10.458 1.383 1.00 92.12 89 GLU A CA 1
ATOM 689 C C . GLU A 1 89 ? -7.889 9.655 1.080 1.00 92.12 89 GLU A C 1
ATOM 691 O O . GLU A 1 89 ? -8.220 9.402 -0.083 1.00 92.12 89 GLU A O 1
ATOM 696 N N . PHE A 1 90 ? -8.598 9.221 2.122 1.00 87.06 90 PHE A N 1
ATOM 697 C CA . PHE A 1 90 ? -9.912 8.596 1.990 1.00 87.06 90 PHE A CA 1
ATOM 698 C C . PHE A 1 90 ? -10.847 9.102 3.085 1.00 87.06 90 PHE A C 1
ATOM 700 O O . PHE A 1 90 ? -10.638 8.866 4.278 1.00 87.06 90 PHE A O 1
ATOM 707 N N . GLY A 1 91 ? -11.902 9.807 2.673 1.00 87.25 91 GLY A N 1
ATOM 708 C CA . GLY A 1 91 ? -12.737 10.555 3.607 1.00 87.25 91 GLY A CA 1
ATOM 709 C C . GLY A 1 91 ? -11.926 11.667 4.274 1.00 87.25 91 GLY A C 1
ATOM 710 O O . GLY A 1 91 ? -11.359 12.501 3.578 1.00 87.25 91 GLY A O 1
ATOM 711 N N . ASN A 1 92 ? -11.871 11.655 5.608 1.00 90.56 92 ASN A N 1
ATOM 712 C CA . ASN A 1 92 ? -11.086 12.607 6.407 1.00 90.56 92 ASN A CA 1
ATOM 713 C C . ASN A 1 92 ? -9.767 12.018 6.931 1.00 90.56 92 ASN A C 1
ATOM 715 O O . ASN A 1 92 ? -9.102 12.677 7.723 1.00 90.56 92 ASN A O 1
ATOM 719 N N . ASN A 1 93 ? -9.425 10.789 6.531 1.00 93.75 93 ASN A N 1
ATOM 720 C CA . ASN A 1 93 ? -8.267 10.084 7.062 1.00 93.75 93 ASN A CA 1
ATOM 721 C C . ASN A 1 93 ? -7.171 9.993 6.001 1.00 93.75 93 ASN A C 1
ATOM 723 O O . ASN A 1 93 ? -7.447 9.700 4.829 1.00 93.75 93 ASN A O 1
ATOM 727 N N . GLN A 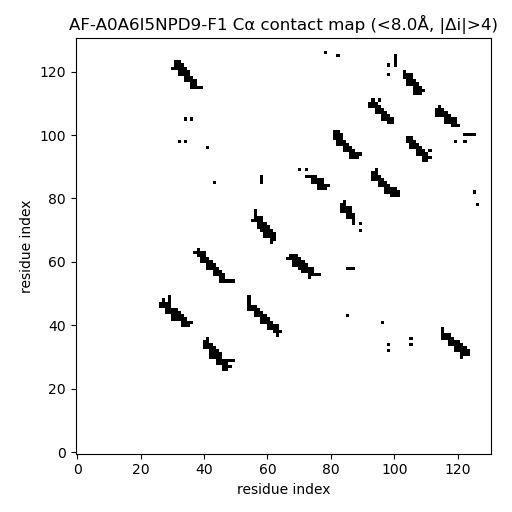1 94 ? -5.927 10.170 6.431 1.00 95.88 94 GLN A N 1
ATOM 728 C CA . GLN A 1 94 ? -4.748 9.871 5.634 1.00 95.88 94 GLN A CA 1
ATOM 729 C C . GLN A 1 94 ? -4.290 8.445 5.926 1.00 95.88 94 GLN A C 1
ATOM 731 O O . GLN A 1 94 ? -3.998 8.095 7.069 1.00 95.88 94 GLN A O 1
ATOM 736 N N . TRP A 1 95 ? -4.195 7.627 4.886 1.00 96.75 95 TRP A N 1
ATOM 737 C CA . TRP A 1 95 ? -3.615 6.293 4.977 1.00 96.75 95 TRP A CA 1
ATOM 738 C C . TRP A 1 95 ? -2.214 6.310 4.395 1.00 96.75 95 TRP A C 1
ATOM 740 O O . TRP A 1 95 ? -1.999 6.880 3.327 1.00 96.75 95 TRP A O 1
ATOM 750 N N . THR A 1 96 ? -1.280 5.660 5.083 1.00 97.38 96 THR A N 1
ATOM 751 C CA . THR A 1 96 ? 0.113 5.557 4.647 1.00 97.38 96 THR A CA 1
ATOM 752 C C . THR A 1 96 ? 0.602 4.132 4.834 1.00 97.38 96 THR A C 1
ATOM 754 O O . THR A 1 96 ? 0.646 3.630 5.953 1.00 97.38 96 THR A O 1
ATOM 757 N N . LEU A 1 97 ? 1.004 3.489 3.742 1.00 97.12 97 LEU A N 1
ATOM 758 C CA . LEU A 1 97 ? 1.711 2.217 3.757 1.00 97.12 97 LEU A CA 1
ATOM 759 C C . LEU A 1 97 ? 3.213 2.475 3.633 1.00 97.12 97 LEU A C 1
ATOM 761 O O . LEU A 1 97 ? 3.665 3.003 2.617 1.00 97.12 97 LEU A O 1
ATOM 765 N N . PHE A 1 98 ? 3.984 2.059 4.632 1.00 96.50 98 PHE A N 1
ATOM 766 C CA . PHE A 1 98 ? 5.439 2.022 4.565 1.00 96.50 98 PHE A CA 1
ATOM 767 C C . PHE A 1 98 ? 5.923 0.603 4.263 1.00 96.50 98 PHE A C 1
ATOM 769 O O . PHE A 1 98 ? 5.587 -0.350 4.975 1.00 96.50 98 PHE A O 1
ATOM 776 N N . ILE A 1 99 ? 6.740 0.473 3.217 1.00 95.00 99 ILE A N 1
ATOM 777 C CA . ILE A 1 99 ? 7.440 -0.769 2.877 1.00 95.00 99 ILE A CA 1
ATOM 778 C C . ILE A 1 99 ? 8.943 -0.480 2.825 1.00 95.00 99 ILE A C 1
ATOM 780 O O . ILE A 1 99 ? 9.375 0.326 1.995 1.00 95.00 99 ILE A O 1
ATOM 784 N N . PRO A 1 100 ? 9.753 -1.133 3.673 1.00 92.44 100 PRO A N 1
ATOM 785 C CA . PRO A 1 100 ? 11.183 -0.915 3.713 1.00 92.44 100 PRO A CA 1
ATOM 786 C C . PRO A 1 100 ? 11.886 -1.578 2.519 1.00 92.44 100 PRO A C 1
ATOM 788 O O . PRO A 1 100 ? 11.460 -2.616 2.006 1.00 92.44 100 PRO A O 1
ATOM 791 N N . ASN A 1 101 ? 13.012 -0.993 2.109 1.00 87.75 101 ASN A N 1
ATOM 792 C CA . ASN A 1 101 ? 13.917 -1.518 1.084 1.00 87.75 101 ASN A CA 1
ATOM 793 C C . ASN A 1 101 ? 14.556 -2.850 1.513 1.00 87.75 101 ASN A C 1
ATOM 795 O O . ASN A 1 101 ? 14.954 -3.654 0.671 1.00 87.75 101 ASN A O 1
ATOM 799 N N . SER A 1 102 ? 14.693 -3.068 2.824 1.00 81.69 102 SER A N 1
ATOM 800 C CA . SER A 1 102 ? 15.261 -4.272 3.429 1.00 81.69 102 SER A CA 1
ATOM 801 C C . SER A 1 102 ? 14.401 -4.758 4.600 1.00 81.69 102 SER A C 1
ATOM 803 O O . SER A 1 102 ? 13.659 -3.991 5.204 1.00 81.69 102 SER A O 1
ATOM 805 N N . GLY A 1 103 ? 14.489 -6.050 4.926 1.00 79.56 103 GLY A N 1
ATOM 806 C CA . GLY A 1 103 ? 13.636 -6.673 5.945 1.00 79.56 103 GLY A CA 1
ATOM 807 C C . GLY A 1 103 ? 12.289 -7.146 5.395 1.00 79.56 103 GLY A C 1
ATOM 808 O O . GLY A 1 103 ? 11.958 -6.874 4.244 1.00 79.56 103 GLY A O 1
ATOM 809 N N . SER A 1 104 ? 11.548 -7.916 6.202 1.00 85.44 104 SER A N 1
ATOM 810 C CA . SER A 1 104 ? 10.279 -8.533 5.798 1.00 85.44 104 SER A CA 1
ATOM 811 C C . SER A 1 104 ? 9.041 -7.721 6.171 1.00 85.44 104 SER A C 1
ATOM 813 O O . SER A 1 104 ? 7.997 -7.979 5.595 1.00 85.44 104 SER A O 1
ATOM 815 N N . SER A 1 105 ? 9.124 -6.743 7.075 1.00 94.19 105 SER A N 1
ATOM 816 C CA . SER A 1 105 ? 7.939 -6.093 7.645 1.00 94.19 105 SER A CA 1
ATOM 817 C C . SER A 1 105 ? 7.385 -4.949 6.795 1.00 94.19 105 SER A C 1
ATOM 819 O O . SER A 1 105 ? 8.127 -4.302 6.065 1.00 94.19 105 SER A O 1
ATOM 821 N N . CYS A 1 106 ? 6.097 -4.661 6.929 1.00 95.88 106 CYS A N 1
ATOM 822 C CA . CYS A 1 106 ? 5.429 -3.464 6.422 1.00 95.88 106 CYS A CA 1
ATOM 823 C C . CYS A 1 106 ? 4.546 -2.856 7.513 1.00 95.88 106 CYS A C 1
ATOM 825 O O . CYS A 1 106 ? 4.090 -3.566 8.412 1.00 95.88 106 CYS A O 1
ATOM 827 N N . THR A 1 107 ? 4.294 -1.552 7.412 1.00 97.19 107 THR A N 1
ATOM 828 C CA . THR A 1 107 ? 3.484 -0.813 8.386 1.00 97.19 107 THR A CA 1
ATOM 829 C C . THR A 1 107 ? 2.392 -0.049 7.661 1.00 97.19 107 THR A C 1
ATOM 831 O O . THR A 1 107 ? 2.686 0.766 6.787 1.00 97.19 107 THR A O 1
ATOM 834 N N . LEU A 1 108 ? 1.139 -0.289 8.038 1.00 97.06 108 LEU A N 1
ATOM 835 C CA . LEU A 1 108 ? 0.004 0.516 7.615 1.00 97.06 108 LEU A CA 1
ATOM 836 C C . LEU A 1 108 ? -0.351 1.479 8.745 1.00 97.06 108 LEU A C 1
ATOM 838 O O . LEU A 1 108 ? -0.657 1.056 9.859 1.00 97.06 108 LEU A O 1
ATOM 842 N N . SER A 1 109 ? -0.337 2.770 8.446 1.00 97.25 109 SER A N 1
ATOM 843 C CA . SER A 1 109 ? -0.703 3.828 9.379 1.00 97.25 109 SER A CA 1
ATOM 844 C C . SER A 1 109 ? -1.944 4.572 8.904 1.00 97.25 109 SER A C 1
ATOM 846 O O . SER A 1 109 ? -2.157 4.745 7.702 1.00 97.25 109 SER A O 1
ATOM 848 N N . ARG A 1 110 ? -2.737 5.049 9.862 1.00 96.25 110 ARG A N 1
ATOM 849 C CA . ARG A 1 110 ? -3.884 5.929 9.646 1.00 96.25 110 ARG A CA 1
ATOM 850 C C . ARG A 1 110 ? -3.708 7.173 10.506 1.00 96.25 110 ARG A C 1
ATOM 852 O O . ARG A 1 110 ? -3.539 7.056 11.714 1.00 96.25 110 ARG A O 1
ATOM 859 N N . ASP A 1 111 ? -3.707 8.343 9.880 1.00 96.75 111 ASP A N 1
ATOM 860 C CA . ASP A 1 111 ? -3.533 9.642 10.546 1.00 96.75 111 ASP A CA 1
ATOM 861 C C . ASP A 1 111 ? -2.252 9.724 11.402 1.00 96.75 111 ASP A C 1
ATOM 863 O O . ASP A 1 111 ? -2.207 10.361 12.451 1.00 96.75 111 ASP A O 1
ATOM 867 N N . GLY A 1 112 ? -1.190 9.053 10.942 1.00 95.19 112 GLY A N 1
ATOM 868 C CA . GLY A 1 112 ? 0.110 8.995 11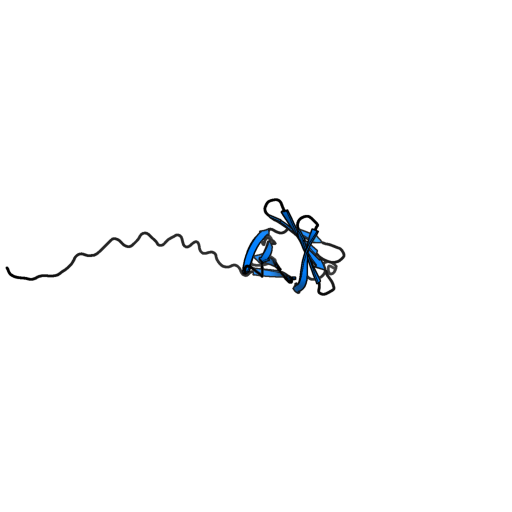.618 1.00 95.19 112 GLY A CA 1
ATOM 869 C C . GLY A 1 112 ? 0.226 7.932 12.715 1.00 95.19 112 GLY A C 1
ATOM 870 O O . GLY A 1 112 ? 1.334 7.686 13.191 1.00 95.19 112 GLY A O 1
ATOM 871 N N . GLU A 1 113 ? -0.863 7.257 13.079 1.00 97.25 113 GLU A N 1
ATOM 872 C CA . GLU A 1 113 ? -0.851 6.160 14.049 1.00 97.25 113 GLU A CA 1
ATOM 873 C C . GLU A 1 113 ? -0.756 4.804 13.347 1.00 97.25 113 GLU A C 1
ATOM 875 O O . GLU A 1 113 ? -1.377 4.591 12.306 1.00 97.25 113 GLU A O 1
ATOM 880 N N . VAL A 1 114 ? 0.014 3.872 13.918 1.00 96.94 114 VAL A N 1
ATOM 881 C CA . VAL A 1 114 ? 0.110 2.503 13.392 1.00 96.94 114 VAL A CA 1
ATOM 882 C C . VAL A 1 114 ? -1.249 1.829 13.530 1.00 96.94 114 VAL A C 1
ATOM 884 O O . VAL A 1 114 ? -1.758 1.660 14.637 1.00 96.94 114 VAL A O 1
ATOM 887 N N . TYR A 1 115 ? -1.818 1.446 12.394 1.00 95.75 115 TYR A N 1
ATOM 888 C CA . TYR A 1 115 ? -3.090 0.746 12.313 1.00 95.75 115 TYR A CA 1
ATOM 889 C C . TYR A 1 115 ? -2.883 -0.769 12.250 1.00 95.75 115 TYR A C 1
ATOM 891 O O . TYR A 1 115 ? -3.560 -1.507 12.959 1.00 95.75 115 TYR A O 1
ATOM 899 N N . ASP A 1 116 ? -1.931 -1.225 11.431 1.00 96.56 116 ASP A N 1
ATOM 900 C CA . ASP A 1 116 ? -1.609 -2.645 11.274 1.00 96.56 116 ASP A CA 1
ATOM 901 C C . ASP A 1 116 ? -0.140 -2.841 10.860 1.00 96.56 116 ASP A C 1
ATOM 903 O O . ASP A 1 116 ? 0.512 -1.926 10.340 1.00 96.56 116 ASP A O 1
ATOM 907 N N . MET A 1 117 ? 0.391 -4.040 11.088 1.00 96.94 117 MET A N 1
ATOM 908 C CA . MET A 1 117 ? 1.741 -4.436 10.687 1.00 96.94 117 MET A CA 1
ATOM 909 C C . MET A 1 117 ? 1.731 -5.847 10.114 1.00 96.94 117 MET A C 1
ATOM 911 O O . MET A 1 117 ? 1.023 -6.728 10.596 1.00 96.94 117 MET A O 1
ATOM 915 N N . GLY A 1 118 ? 2.547 -6.067 9.090 1.00 96.19 118 GLY A N 1
ATOM 916 C CA . GLY A 1 118 ? 2.531 -7.314 8.338 1.00 96.19 118 GLY A CA 1
ATOM 917 C C . GLY A 1 118 ? 3.852 -7.660 7.691 1.00 96.19 118 GLY A C 1
ATOM 918 O O . GLY A 1 118 ? 4.879 -7.034 7.958 1.00 96.19 118 GLY A O 1
ATOM 919 N N . GLU A 1 119 ? 3.803 -8.635 6.791 1.00 96.06 119 GLU A N 1
ATOM 920 C CA . GLU A 1 119 ? 4.917 -8.991 5.926 1.00 96.06 119 GLU A CA 1
ATOM 921 C C . GLU A 1 119 ? 4.752 -8.371 4.534 1.00 96.06 119 GLU A C 1
ATOM 923 O O . GLU A 1 119 ? 3.760 -8.578 3.839 1.00 96.06 119 GLU A O 1
ATOM 928 N N . ALA A 1 120 ? 5.761 -7.635 4.078 1.00 93.62 120 ALA A N 1
ATOM 929 C CA . ALA A 1 120 ? 5.874 -7.246 2.685 1.00 93.62 120 ALA A CA 1
ATOM 930 C C . ALA A 1 120 ? 6.325 -8.450 1.841 1.00 93.62 120 ALA A C 1
ATOM 932 O O . ALA A 1 120 ? 7.449 -8.947 1.978 1.00 93.62 120 ALA A O 1
ATOM 933 N N . THR A 1 121 ? 5.459 -8.905 0.940 1.00 89.25 121 THR A N 1
ATOM 934 C CA . T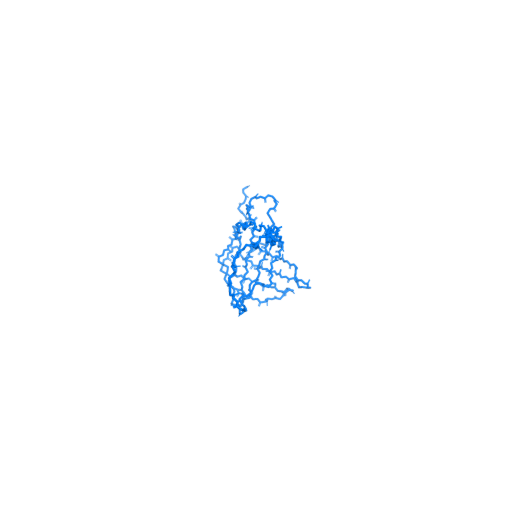HR A 1 121 ? 5.721 -10.057 0.061 1.00 89.25 121 THR A CA 1
ATOM 935 C C . THR A 1 121 ? 6.173 -9.632 -1.335 1.00 89.25 121 THR A C 1
ATOM 937 O O . THR A 1 121 ? 6.866 -10.389 -2.014 1.00 89.25 121 THR A O 1
ATOM 940 N N . ILE A 1 122 ? 5.853 -8.399 -1.743 1.00 88.06 122 ILE A N 1
ATOM 941 C CA . ILE A 1 122 ? 6.328 -7.765 -2.979 1.00 88.06 122 ILE A CA 1
ATOM 942 C C . ILE A 1 122 ? 6.840 -6.366 -2.638 1.00 88.06 122 ILE A C 1
ATOM 944 O O . ILE A 1 122 ? 6.209 -5.640 -1.867 1.00 88.06 122 ILE A O 1
ATOM 948 N N . ARG A 1 123 ? 7.984 -5.986 -3.214 1.00 84.44 123 ARG A N 1
ATOM 949 C CA . ARG A 1 123 ? 8.626 -4.683 -3.009 1.00 84.44 123 ARG A CA 1
ATOM 950 C C . ARG A 1 123 ? 9.095 -4.104 -4.334 1.00 84.44 123 ARG A C 1
ATOM 952 O O . ARG A 1 123 ? 9.537 -4.851 -5.209 1.00 84.44 123 ARG A O 1
ATOM 959 N N . GLU A 1 124 ? 9.099 -2.779 -4.418 1.00 79.94 124 GLU A N 1
ATOM 960 C CA . GLU A 1 124 ? 9.851 -2.089 -5.461 1.00 79.94 124 GLU A CA 1
ATOM 961 C C . GLU A 1 124 ? 11.360 -2.318 -5.276 1.00 79.94 124 GLU A C 1
ATOM 963 O O . GLU A 1 124 ? 11.832 -2.456 -4.141 1.00 79.94 124 GLU A O 1
ATOM 968 N N . PRO A 1 125 ? 12.145 -2.329 -6.367 1.00 73.19 125 PRO A N 1
ATOM 969 C CA . PRO A 1 125 ? 13.592 -2.240 -6.262 1.00 73.19 125 PRO A CA 1
ATOM 970 C C . PRO A 1 125 ? 14.003 -0.941 -5.551 1.00 73.19 125 PRO A C 1
ATOM 972 O O . PRO A 1 125 ? 13.330 0.092 -5.650 1.00 73.19 125 PRO A O 1
ATOM 975 N N . SER A 1 126 ? 15.136 -0.974 -4.850 1.00 66.25 126 SER A N 1
ATOM 976 C CA . SER A 1 126 ? 15.669 0.214 -4.185 1.00 66.25 126 SER A CA 1
ATOM 977 C C . SER A 1 126 ? 15.963 1.327 -5.200 1.00 66.25 126 SER A C 1
ATOM 979 O O . SER A 1 126 ? 16.601 1.104 -6.231 1.00 66.25 126 SER A O 1
ATOM 981 N N . SER A 1 127 ? 15.535 2.556 -4.896 1.00 58.91 127 SER A N 1
ATOM 982 C CA . SER A 1 127 ? 15.744 3.728 -5.765 1.00 58.91 127 SER A CA 1
ATOM 983 C C . SER A 1 127 ? 17.215 4.131 -5.903 1.00 58.91 127 SER A C 1
ATOM 985 O O . SER A 1 127 ? 17.542 4.987 -6.718 1.00 58.91 127 SER A O 1
ATOM 987 N N . THR A 1 128 ? 18.117 3.538 -5.117 1.00 55.28 128 THR A N 1
ATOM 988 C CA . THR A 1 128 ? 19.562 3.818 -5.137 1.00 55.28 128 THR A CA 1
ATOM 989 C C . THR A 1 128 ? 20.302 3.159 -6.310 1.00 55.28 128 THR A C 1
ATOM 991 O O . THR A 1 128 ? 21.518 3.295 -6.416 1.00 55.28 128 THR A O 1
ATOM 994 N N . GLY A 1 129 ? 19.599 2.442 -7.191 1.00 44.03 129 GLY A N 1
ATOM 995 C CA . GLY A 1 129 ? 20.150 1.809 -8.391 1.00 44.03 129 GLY A CA 1
ATOM 996 C C . GLY A 1 129 ? 19.867 2.593 -9.673 1.00 44.03 129 GLY A C 1
ATOM 997 O O . GLY A 1 129 ? 19.204 2.076 -10.565 1.00 44.03 129 GLY A O 1
ATOM 998 N N . GLY A 1 130 ? 20.356 3.827 -9.769 1.00 36.12 130 GLY A N 1
ATOM 999 C CA . GLY A 1 130 ? 20.401 4.594 -11.015 1.00 36.12 130 GLY A CA 1
ATOM 1000 C C . GLY A 1 130 ? 21.813 5.129 -11.207 1.00 36.12 130 GLY A C 1
ATOM 1001 O O . GLY A 1 130 ? 22.260 5.949 -10.409 1.00 36.12 130 GLY A O 1
ATOM 1002 N N . VAL A 1 131 ? 22.516 4.585 -12.201 1.00 36.75 131 VAL A N 1
ATOM 1003 C CA . VAL A 1 131 ? 23.862 5.004 -12.630 1.00 36.75 131 VAL A CA 1
ATOM 1004 C C . VAL A 1 131 ? 23.838 6.443 -13.136 1.00 36.75 131 VAL A C 1
ATOM 1006 O O . VAL A 1 131 ? 22.859 6.784 -13.838 1.00 36.75 131 VAL A O 1
#

Sequence (131 aa):
MQMKLFRKLAIILGLACSSLVVANRANAEFTIAYCDAENTAANVFRDGDPESPNSELKIRLYDRGDEVVFLTSPAIREPNPEGYNYSNEFGNNQWTLFIPNSGSSCTLSRDGEVYDMGEATIREPSSTGGV

Solvent-accessible surface area (backbone atoms only — not comparable to full-atom values): 7996 Å² total; per-residue (Å²): 143,83,88,88,81,91,81,87,89,88,81,90,89,85,88,85,86,85,86,77,81,75,78,76,72,82,56,57,72,42,78,46,30,29,30,53,30,84,59,38,36,39,41,30,31,20,54,38,60,75,86,41,94,80,40,56,47,28,38,32,38,31,38,60,86,78,72,39,74,82,43,75,44,68,37,49,78,44,89,42,103,63,26,40,38,41,31,35,78,57,93,94,41,42,40,36,39,39,43,44,66,64,80,52,54,22,40,35,25,47,72,86,40,82,70,48,56,26,38,40,82,42,69,64,79,64,85,86,79,70,134

Nearest PDB structures (foldseek):
  4hxg-assembly2_G  TM=3.782E-01  e=1.125E-01  Pyrococcus horikoshii OT3
  1jjx-assembly1_A  TM=4.666E-01  e=3.555E-01  Homo sapiens
  1fdq-assembly2_B  TM=4.619E-01  e=4.618E-01  Homo sapiens
  7pi7-assembly1_A  TM=3.383E-01  e=2.000E-01  Plasmodium falciparum 3D7
  7pi7-assembly2_D  TM=3.484E-01  e=2.598E-01  Plasmodium falciparum 3D7

Mean predicted aligned error: 11.82 Å

pLDDT: mean 80.22, std 20.11, range [36.12, 97.38]

Secondary structure (DSSP, 8-state):
---------------SS-S-------PPEEEEEEEEESSEEEEEEEES-TTSTT--EEEEEEETTTTEEEEEEE-EEEEETTEEEEEEEETTEEEEEEEESSSSEEEEEETTEEEEEEEEEE-PPPTT---

Radius of gyration: 24.86 Å; Cα contacts (8 Å, |Δi|>4): 250; chains: 1; bounding box: 95×39×49 Å